Protein AF-A0A7V4NHI0-F1 (afdb_monomer_lite)

Sequence (100 aa):
LEDNYPTVNLEAQACGTYVVTFDSGGAGETIVSQESGMAIKPCSVKYVLDLIRTLKSTGTKGVIIDSSMRTVISHQFMVNSYIGLYEELYCGGDKKVVGV

Secondary structure (DSSP, 8-state):
---SS-HHHHHHHHTTPPEEEESSTTSGGG---TTTEEEE----HHHHHHHHHHHHHH-PPP----HHHHHHH-HHHHHHHHHHHHHHHHSTTS------

pLDDT: mean 82.85, std 13.01, range [44.59, 94.5]

Organism: Fervidobacterium pennivorans (NCBI:txid93466)

InterPro domains:
  IPR001296 Glycosyl transferase, family 1 [PF00534] (5-56)

Structure (mmCIF, N/CA/C/O backbone):
data_AF-A0A7V4NHI0-F1
#
_entry.id   AF-A0A7V4NHI0-F1
#
loop_
_atom_site.group_PDB
_atom_site.id
_atom_site.type_symbol
_atom_site.label_atom_id
_atom_site.label_alt_id
_atom_site.label_comp_id
_atom_site.label_asym_id
_atom_site.label_entity_id
_atom_site.label_seq_id
_atom_site.pdbx_PDB_ins_code
_atom_site.Cartn_x
_atom_site.Cartn_y
_atom_site.Cartn_z
_atom_site.occupancy
_atom_site.B_iso_or_equiv
_atom_site.auth_seq_id
_atom_site.auth_comp_id
_atom_site.auth_asym_id
_atom_site.auth_atom_id
_atom_site.pdbx_PDB_model_num
ATOM 1 N N . LEU A 1 1 ? 3.099 -16.527 6.801 1.00 57.66 1 LEU A N 1
ATOM 2 C CA . LEU A 1 1 ? 2.731 -16.239 5.402 1.00 57.66 1 LEU A CA 1
ATOM 3 C C . LEU A 1 1 ? 2.948 -14.748 5.236 1.00 57.66 1 LEU A C 1
ATOM 5 O O . LEU A 1 1 ? 2.374 -14.007 6.021 1.00 57.66 1 LEU A O 1
ATOM 9 N N . GLU A 1 2 ? 3.863 -14.354 4.359 1.00 74.56 2 GLU A N 1
ATOM 10 C CA . GLU A 1 2 ? 4.264 -12.960 4.125 1.00 74.56 2 GLU A CA 1
ATOM 11 C C . GLU A 1 2 ? 3.920 -12.601 2.678 1.00 74.56 2 GLU A C 1
ATOM 13 O O . GLU A 1 2 ? 4.109 -13.436 1.790 1.00 74.56 2 GLU A O 1
ATOM 18 N N . ASP A 1 3 ? 3.427 -11.383 2.448 1.00 78.00 3 ASP A N 1
ATOM 19 C CA . ASP A 1 3 ? 3.127 -10.876 1.108 1.00 78.00 3 ASP A CA 1
ATOM 20 C C . ASP A 1 3 ? 4.316 -10.068 0.574 1.00 78.00 3 ASP A C 1
ATOM 22 O O . ASP A 1 3 ? 4.870 -9.221 1.274 1.00 78.00 3 ASP A O 1
ATOM 26 N N . ASN A 1 4 ? 4.718 -10.324 -0.675 1.00 84.56 4 ASN A N 1
ATOM 27 C CA . ASN A 1 4 ? 5.923 -9.717 -1.247 1.00 84.56 4 ASN A CA 1
ATOM 28 C C . ASN A 1 4 ? 5.734 -8.226 -1.562 1.00 84.56 4 ASN A C 1
ATOM 30 O O . ASN A 1 4 ? 6.511 -7.407 -1.110 1.00 84.56 4 ASN A O 1
ATOM 34 N N . TYR A 1 5 ? 4.697 -7.866 -2.321 1.00 89.19 5 TYR A N 1
ATOM 35 C CA . TYR A 1 5 ? 4.349 -6.470 -2.613 1.00 89.19 5 TYR A CA 1
ATOM 36 C C . TYR A 1 5 ? 2.867 -6.407 -3.029 1.00 89.19 5 TYR A C 1
ATOM 38 O O . TYR A 1 5 ? 2.549 -6.422 -4.222 1.00 89.19 5 TYR A O 1
ATOM 46 N N . PRO A 1 6 ? 1.933 -6.496 -2.064 1.00 88.62 6 PRO A N 1
ATOM 47 C CA . PRO A 1 6 ? 0.516 -6.713 -2.345 1.00 88.62 6 PRO A CA 1
ATOM 48 C C . PRO A 1 6 ? -0.119 -5.505 -3.046 1.00 88.62 6 PRO A C 1
ATOM 50 O O . PRO A 1 6 ? -0.223 -4.419 -2.476 1.00 88.62 6 PRO A O 1
ATOM 53 N N . THR A 1 7 ? -0.621 -5.705 -4.269 1.00 91.06 7 THR A N 1
ATOM 54 C CA . THR A 1 7 ? -1.234 -4.624 -5.064 1.00 91.06 7 THR A CA 1
ATOM 55 C C . THR A 1 7 ? -2.541 -4.113 -4.466 1.00 91.06 7 THR A C 1
ATOM 57 O O . THR A 1 7 ? -2.848 -2.936 -4.621 1.00 91.06 7 THR A O 1
ATOM 60 N N . VAL A 1 8 ? -3.259 -4.943 -3.699 1.00 93.31 8 VAL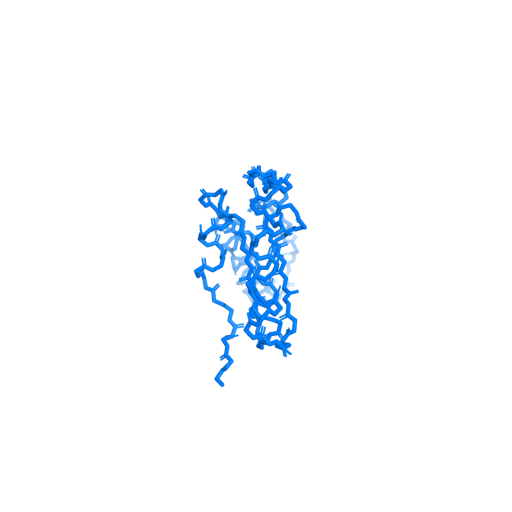 A N 1
ATOM 61 C CA . VAL A 1 8 ? -4.503 -4.563 -3.002 1.00 93.31 8 VAL A CA 1
ATOM 62 C C . VAL A 1 8 ? -4.309 -3.334 -2.109 1.00 93.31 8 VAL A C 1
ATOM 64 O O . VAL A 1 8 ? -5.189 -2.477 -2.043 1.00 93.31 8 VAL A O 1
ATOM 67 N N . ASN A 1 9 ? -3.146 -3.192 -1.465 1.00 92.56 9 ASN A N 1
ATOM 68 C CA . ASN A 1 9 ? -2.848 -2.012 -0.653 1.00 92.56 9 ASN A CA 1
ATOM 69 C C . ASN A 1 9 ? -2.727 -0.747 -1.518 1.00 92.56 9 ASN A C 1
ATOM 71 O O . ASN A 1 9 ? -3.185 0.324 -1.118 1.00 92.56 9 ASN A O 1
ATOM 75 N N . LEU A 1 10 ? -2.129 -0.854 -2.707 1.00 89.69 10 LEU A N 1
ATOM 76 C CA . LEU A 1 10 ? -1.980 0.261 -3.648 1.00 89.69 10 LEU A CA 1
ATOM 77 C C . LEU A 1 10 ? -3.330 0.641 -4.269 1.00 89.69 10 LEU A C 1
ATOM 79 O O . LEU A 1 10 ? -3.666 1.820 -4.339 1.00 89.69 10 LEU A O 1
ATOM 83 N N . GLU A 1 11 ? -4.122 -0.356 -4.667 1.00 90.19 11 GLU A N 1
ATOM 84 C CA . GLU A 1 11 ? -5.466 -0.191 -5.230 1.00 90.19 11 GLU A CA 1
ATOM 85 C C . GLU A 1 11 ? -6.409 0.493 -4.231 1.00 90.19 11 GLU A C 1
ATOM 87 O O . GLU A 1 11 ? -7.072 1.471 -4.574 1.00 90.19 11 GLU A O 1
ATOM 92 N N . ALA A 1 12 ? -6.418 0.047 -2.970 1.00 91.69 12 ALA A N 1
ATOM 93 C CA . ALA A 1 12 ? -7.234 0.652 -1.921 1.00 91.69 12 ALA A CA 1
ATOM 94 C C . ALA A 1 12 ? -6.865 2.127 -1.681 1.00 91.69 12 ALA A C 1
ATOM 96 O O . ALA A 1 12 ? -7.755 2.985 -1.649 1.00 91.69 12 ALA A O 1
ATOM 97 N N . GLN A 1 13 ? -5.566 2.445 -1.597 1.00 90.06 13 GLN A N 1
ATOM 98 C CA . GLN A 1 13 ? -5.093 3.830 -1.479 1.00 90.06 13 GLN A CA 1
ATOM 99 C C . GLN A 1 13 ? -5.488 4.664 -2.709 1.00 90.06 13 GLN A C 1
ATOM 101 O O . GLN A 1 13 ? -5.998 5.775 -2.558 1.00 90.06 13 GLN A O 1
ATOM 106 N N . ALA A 1 14 ? -5.344 4.119 -3.922 1.00 86.12 14 ALA A N 1
ATOM 107 C CA . ALA A 1 14 ? -5.765 4.765 -5.170 1.00 86.12 14 ALA A CA 1
ATOM 108 C C . ALA A 1 14 ? -7.289 4.972 -5.279 1.00 86.12 14 ALA A C 1
ATOM 110 O O . ALA A 1 14 ? -7.749 5.812 -6.052 1.00 86.12 14 ALA A O 1
ATOM 111 N N . CYS A 1 15 ? -8.086 4.241 -4.502 1.00 87.75 15 CYS A N 1
ATOM 112 C CA . CYS A 1 15 ? -9.528 4.451 -4.376 1.00 87.75 15 CYS A CA 1
ATOM 113 C C . CYS A 1 15 ? -9.909 5.434 -3.258 1.00 87.75 15 CYS A C 1
ATOM 115 O O . CYS A 1 15 ? -11.096 5.605 -2.982 1.00 87.75 15 CYS A O 1
ATOM 117 N N . GLY A 1 16 ? -8.944 6.076 -2.595 1.00 85.56 16 GLY A N 1
ATOM 118 C CA . GLY A 1 16 ? -9.230 7.004 -1.501 1.00 85.56 16 GLY A CA 1
ATOM 119 C C . GLY A 1 16 ? -9.373 6.333 -0.128 1.00 85.56 16 GLY A C 1
ATOM 120 O O . GLY A 1 16 ? -9.801 6.989 0.825 1.00 85.56 16 GLY A O 1
ATOM 121 N N . THR A 1 17 ? -9.063 5.037 -0.014 1.00 89.44 17 THR A N 1
ATOM 122 C CA . THR A 1 17 ? -9.255 4.255 1.218 1.00 89.44 17 THR A CA 1
ATOM 123 C C . THR A 1 17 ? -7.982 4.242 2.053 1.00 89.44 17 THR A C 1
ATOM 125 O O . THR A 1 17 ? -6.919 3.875 1.561 1.00 89.44 17 THR A O 1
ATOM 128 N N . TYR A 1 18 ? -8.100 4.604 3.332 1.00 91.44 18 TYR A N 1
ATOM 129 C CA . TYR A 1 18 ? -6.993 4.514 4.282 1.00 91.44 18 TYR A CA 1
ATOM 130 C C . TYR A 1 18 ? -6.630 3.048 4.546 1.00 91.44 18 TYR A C 1
ATOM 132 O O . TYR A 1 18 ? -7.495 2.263 4.946 1.00 91.44 18 TYR A O 1
ATOM 140 N N . VAL A 1 19 ? -5.364 2.677 4.349 1.00 92.56 19 VAL A N 1
ATOM 141 C CA . VAL A 1 19 ? -4.903 1.286 4.484 1.00 92.56 19 VAL A CA 1
ATOM 142 C C . VAL A 1 19 ? -4.179 1.063 5.806 1.00 92.56 19 VAL A C 1
ATOM 144 O O . VAL A 1 19 ? -3.250 1.783 6.155 1.00 92.56 19 VAL A O 1
ATOM 147 N N . VAL A 1 20 ? -4.567 0.012 6.527 1.00 93.81 20 VAL A N 1
ATOM 148 C CA . VAL A 1 20 ? -3.798 -0.533 7.652 1.00 93.81 20 VAL A CA 1
ATOM 149 C C . VAL A 1 20 ? -3.297 -1.909 7.234 1.00 93.81 20 VAL A C 1
ATOM 151 O O . VAL A 1 20 ? -4.105 -2.804 6.995 1.00 93.81 20 VAL A O 1
ATOM 154 N N . THR A 1 21 ? -1.979 -2.078 7.144 1.00 93.50 21 THR A N 1
ATOM 155 C CA . THR A 1 21 ? -1.338 -3.340 6.740 1.00 93.50 21 THR A CA 1
ATOM 156 C C . THR A 1 21 ? -0.377 -3.835 7.813 1.00 93.50 21 THR A C 1
ATOM 158 O O . THR A 1 21 ? 0.100 -3.053 8.635 1.00 93.50 21 THR A O 1
ATOM 161 N N . PHE A 1 22 ? -0.063 -5.129 7.815 1.00 92.62 22 PHE A N 1
ATOM 162 C CA . PHE A 1 22 ? 1.021 -5.630 8.652 1.00 92.62 22 PHE A CA 1
ATOM 163 C C . PHE A 1 22 ? 2.383 -5.245 8.072 1.00 92.62 22 PHE A C 1
ATOM 165 O O . PHE A 1 22 ? 2.596 -5.295 6.862 1.00 92.62 22 PHE A O 1
ATOM 172 N N . ASP A 1 23 ? 3.304 -4.883 8.959 1.00 92.06 23 ASP A N 1
ATOM 173 C CA . ASP A 1 23 ? 4.722 -4.673 8.675 1.00 92.06 23 ASP A CA 1
ATOM 174 C C . ASP A 1 23 ? 5.426 -6.040 8.573 1.00 92.06 23 ASP A C 1
ATOM 176 O O . ASP A 1 23 ? 6.125 -6.481 9.488 1.00 92.06 23 ASP A O 1
ATOM 180 N N . SER A 1 24 ? 5.106 -6.780 7.507 1.00 89.44 24 SER A N 1
ATOM 181 C CA . SER A 1 24 ? 5.629 -8.119 7.203 1.00 89.44 24 SER A CA 1
ATOM 182 C C . SER A 1 24 ? 5.752 -8.325 5.693 1.00 89.44 24 SER A C 1
ATOM 184 O O . SER A 1 24 ? 4.834 -7.948 4.960 1.00 89.44 24 SER A O 1
ATOM 186 N N . GLY A 1 25 ? 6.835 -8.958 5.231 1.00 89.44 25 GLY A N 1
ATOM 187 C CA . GLY A 1 25 ? 7.179 -8.973 3.805 1.00 89.44 25 GLY A CA 1
ATOM 188 C C . GLY A 1 25 ? 7.375 -7.547 3.273 1.00 89.44 25 GLY A C 1
ATOM 189 O O . GLY A 1 25 ? 7.777 -6.666 4.030 1.00 89.44 25 GLY A O 1
ATOM 190 N N . GLY A 1 26 ? 7.026 -7.291 2.011 1.00 91.38 26 GLY A N 1
ATOM 191 C CA . GLY A 1 26 ? 7.024 -5.930 1.449 1.00 91.38 26 GLY A CA 1
ATOM 192 C C . GLY A 1 26 ? 5.662 -5.239 1.539 1.00 91.38 26 GLY A C 1
ATOM 193 O O . GLY A 1 26 ? 5.424 -4.229 0.881 1.00 91.38 26 GLY A O 1
ATOM 194 N N . ALA A 1 27 ? 4.737 -5.745 2.364 1.00 92.81 27 ALA A N 1
ATOM 195 C CA . ALA A 1 27 ? 3.446 -5.097 2.580 1.00 92.81 27 ALA A CA 1
ATOM 196 C C . ALA A 1 27 ? 3.590 -3.696 3.200 1.00 92.81 27 ALA A C 1
ATOM 198 O O . ALA A 1 27 ? 2.870 -2.781 2.803 1.00 92.81 27 ALA A O 1
ATOM 199 N N . GLY A 1 28 ? 4.547 -3.491 4.112 1.00 92.88 28 GLY A N 1
ATOM 200 C CA . GLY A 1 28 ? 4.822 -2.172 4.693 1.00 92.88 28 GLY A CA 1
ATOM 201 C C . GLY A 1 28 ? 5.288 -1.136 3.661 1.00 92.88 28 GLY A C 1
ATOM 202 O O . GLY A 1 28 ? 4.913 0.031 3.750 1.00 92.88 28 GLY A O 1
ATOM 203 N N . GLU A 1 29 ? 6.014 -1.576 2.629 1.00 92.81 29 GLU A N 1
ATOM 204 C CA . GLU A 1 29 ? 6.546 -0.731 1.546 1.00 92.81 29 GLU A CA 1
ATOM 205 C C . GLU A 1 29 ? 5.458 -0.211 0.592 1.00 92.81 29 GLU A C 1
ATOM 207 O O . GLU A 1 29 ? 5.702 0.692 -0.205 1.00 92.81 29 GLU A O 1
ATOM 212 N N . THR A 1 30 ? 4.246 -0.766 0.664 1.00 91.56 30 THR A N 1
ATOM 213 C CA . THR A 1 30 ? 3.115 -0.330 -0.170 1.00 91.56 30 THR A CA 1
ATOM 214 C C . THR A 1 30 ? 2.405 0.915 0.368 1.00 91.56 30 THR A C 1
ATOM 216 O O . THR A 1 30 ? 1.566 1.483 -0.329 1.00 91.56 30 THR A O 1
ATOM 219 N N . ILE A 1 31 ? 2.696 1.351 1.598 1.00 91.44 31 ILE A N 1
ATOM 220 C CA . ILE A 1 31 ? 2.086 2.552 2.181 1.00 91.44 31 ILE A CA 1
ATOM 221 C C . ILE A 1 31 ? 2.777 3.794 1.620 1.00 91.44 31 ILE A C 1
ATOM 223 O O . ILE A 1 31 ? 3.958 4.021 1.870 1.00 91.44 31 ILE A O 1
ATOM 227 N N . VAL A 1 32 ? 2.031 4.602 0.866 1.00 88.19 32 VAL A N 1
ATOM 228 C CA . VAL A 1 32 ? 2.610 5.711 0.092 1.00 88.19 32 VAL A CA 1
ATOM 229 C C . VAL A 1 32 ? 2.860 6.955 0.950 1.00 88.19 32 VAL A C 1
ATOM 231 O O . VAL A 1 32 ? 3.844 7.662 0.740 1.00 88.19 32 VAL A O 1
ATOM 234 N N . SER A 1 33 ? 2.000 7.225 1.935 1.00 87.44 33 SER A N 1
ATOM 235 C CA . SER A 1 33 ? 2.177 8.309 2.901 1.00 87.44 33 SER A CA 1
ATOM 236 C C . SER A 1 33 ? 1.451 8.026 4.223 1.00 87.44 33 SER A C 1
ATOM 238 O O . SER A 1 33 ? 0.651 7.096 4.336 1.00 87.44 33 SER A O 1
ATOM 240 N N . GLN A 1 34 ? 1.705 8.850 5.244 1.00 87.88 34 GLN A N 1
ATOM 241 C CA . GLN A 1 34 ? 1.022 8.742 6.544 1.00 87.88 34 GLN A CA 1
ATOM 242 C C . GLN A 1 34 ? -0.465 9.126 6.457 1.00 87.88 34 GLN A C 1
ATOM 244 O O . GLN A 1 34 ? -1.280 8.721 7.288 1.00 87.88 34 GLN A O 1
ATOM 249 N N . GLU A 1 35 ? -0.828 9.915 5.447 1.00 86.38 35 GLU A N 1
ATOM 250 C CA . GLU A 1 35 ? -2.200 10.299 5.130 1.00 86.38 35 GLU A CA 1
ATOM 251 C C . GLU A 1 35 ? -2.959 9.183 4.402 1.00 86.38 35 GLU A C 1
ATOM 253 O O . GLU A 1 35 ? -4.185 9.133 4.500 1.00 86.38 35 GLU A O 1
ATOM 258 N N . SER A 1 36 ? -2.255 8.293 3.691 1.00 87.62 36 SER A N 1
ATOM 259 C CA . SER A 1 36 ? -2.857 7.208 2.911 1.00 87.62 36 SER A CA 1
ATOM 260 C C . SER A 1 36 ? -2.939 5.873 3.653 1.00 87.62 36 SER A C 1
ATOM 262 O O . SER A 1 36 ? -3.783 5.035 3.324 1.00 87.62 36 SER A O 1
ATOM 264 N N . GLY A 1 37 ? -2.113 5.664 4.677 1.00 91.81 37 GLY A N 1
ATOM 265 C CA . GLY A 1 37 ? -2.159 4.442 5.468 1.00 91.81 37 GLY A CA 1
ATOM 266 C C . GLY A 1 37 ? -1.105 4.356 6.567 1.00 91.81 37 GLY A C 1
ATOM 267 O O . GLY A 1 37 ? -0.402 5.319 6.865 1.00 91.81 37 GLY A O 1
ATOM 268 N N . MET A 1 38 ? -1.001 3.177 7.178 1.00 93.44 38 MET A N 1
ATOM 269 C CA . MET A 1 38 ? 0.063 2.825 8.117 1.00 93.44 38 MET A CA 1
ATOM 270 C C . MET A 1 38 ? 0.381 1.326 8.084 1.00 93.44 38 MET A C 1
ATOM 272 O O . MET A 1 38 ? -0.500 0.485 7.879 1.00 93.44 38 MET A O 1
ATOM 276 N N . ALA A 1 39 ? 1.643 0.997 8.353 1.00 94.50 39 ALA A N 1
ATOM 277 C CA . ALA A 1 39 ? 2.098 -0.365 8.599 1.00 94.50 39 ALA A CA 1
ATOM 278 C C . ALA A 1 39 ? 2.208 -0.613 10.112 1.00 94.50 39 ALA A C 1
ATOM 280 O O . ALA A 1 39 ? 2.750 0.214 10.848 1.00 94.50 39 ALA A O 1
ATOM 281 N N . ILE A 1 40 ? 1.686 -1.744 10.587 1.00 94.31 40 ILE A N 1
ATOM 282 C CA . ILE A 1 40 ? 1.679 -2.111 12.007 1.00 94.31 40 ILE A CA 1
ATOM 283 C C . ILE A 1 40 ? 2.362 -3.453 12.238 1.00 94.31 40 ILE A C 1
ATOM 285 O O . ILE A 1 40 ? 2.178 -4.408 11.486 1.00 94.31 40 ILE A O 1
ATOM 289 N N . LYS A 1 41 ? 3.106 -3.577 13.337 1.00 90.38 41 LYS A N 1
ATOM 290 C CA . LYS A 1 41 ? 3.632 -4.884 13.741 1.00 90.38 41 LYS A CA 1
ATOM 291 C C . LYS A 1 41 ? 2.514 -5.768 14.306 1.00 90.38 41 LYS A C 1
ATOM 293 O O . LYS A 1 41 ? 1.612 -5.251 14.976 1.00 90.38 41 LYS A O 1
ATOM 298 N N . PRO A 1 42 ? 2.569 -7.095 14.096 1.00 77.06 42 PRO A N 1
ATOM 299 C CA . PRO A 1 42 ? 1.645 -8.022 14.737 1.00 77.06 42 PRO A CA 1
ATOM 300 C C . PRO A 1 42 ? 1.725 -7.871 16.259 1.00 77.06 42 PRO A C 1
ATOM 302 O O . PRO A 1 42 ? 2.794 -8.021 16.845 1.00 77.06 42 PRO A O 1
ATOM 305 N N . CYS A 1 43 ? 0.600 -7.543 16.895 1.00 75.25 43 CYS A N 1
ATOM 306 C CA . CYS A 1 43 ? 0.586 -7.209 18.320 1.00 75.25 43 CYS A CA 1
ATOM 307 C C . CYS A 1 43 ? -0.519 -7.974 19.065 1.00 75.25 43 CYS A C 1
ATOM 309 O O . CYS A 1 43 ? -0.232 -8.806 19.919 1.00 75.25 43 CYS A O 1
ATOM 311 N N . SER A 1 44 ? -1.794 -7.757 18.718 1.00 90.31 44 SER A N 1
ATOM 312 C CA . SER A 1 44 ? -2.934 -8.581 19.161 1.00 90.31 44 SER A CA 1
ATOM 313 C C . SER A 1 44 ? -4.221 -8.183 18.427 1.00 90.31 44 SER A C 1
ATOM 315 O O . SER A 1 44 ? -4.335 -7.062 17.934 1.00 90.31 44 SER A O 1
ATOM 317 N N . VAL A 1 45 ? -5.235 -9.057 18.423 1.00 92.06 45 VAL A N 1
ATOM 318 C CA . VAL A 1 45 ? -6.581 -8.723 17.907 1.00 92.06 45 VAL A CA 1
ATOM 319 C C . VAL A 1 45 ? -7.174 -7.515 18.638 1.00 92.06 45 VAL A C 1
ATOM 321 O O . VAL A 1 45 ? -7.776 -6.646 18.014 1.00 92.06 45 VAL A O 1
ATOM 324 N N . LYS A 1 46 ? -6.963 -7.430 19.958 1.00 94.31 46 LYS A N 1
ATOM 325 C CA . LYS A 1 46 ? -7.426 -6.302 20.774 1.00 94.31 46 LYS A CA 1
ATOM 326 C C . LYS A 1 46 ? -6.813 -4.982 20.303 1.00 94.31 46 LYS A C 1
ATOM 328 O O . LYS A 1 46 ? -7.539 -4.014 20.122 1.00 94.31 46 LYS A O 1
ATOM 333 N N . TYR A 1 47 ? -5.507 -4.974 20.040 1.00 92.88 47 TYR A N 1
ATOM 334 C CA . TYR A 1 47 ? -4.815 -3.801 19.510 1.00 92.88 47 TYR A CA 1
ATOM 335 C C . TYR A 1 47 ? -5.411 -3.341 18.173 1.00 92.88 47 TYR A C 1
ATOM 337 O O . TYR A 1 47 ? -5.729 -2.165 18.022 1.00 92.88 47 TYR A O 1
ATOM 345 N N . VAL A 1 48 ? -5.627 -4.266 17.230 1.00 93.31 48 VAL A N 1
ATOM 346 C CA . VAL A 1 48 ? -6.217 -3.937 15.919 1.00 93.31 48 VAL A CA 1
ATOM 347 C C . VAL A 1 48 ? -7.636 -3.381 16.079 1.00 93.31 48 VAL A C 1
ATOM 349 O O . VAL A 1 48 ? -7.992 -2.395 15.436 1.00 93.31 48 VAL A O 1
ATOM 352 N N . LEU A 1 49 ? -8.440 -3.961 16.972 1.00 94.00 49 LEU A N 1
ATOM 353 C CA . LEU A 1 49 ? -9.790 -3.476 17.260 1.00 94.00 49 LEU A CA 1
ATOM 354 C C . LEU A 1 49 ? -9.786 -2.049 17.830 1.00 94.00 49 LEU A C 1
ATOM 356 O O . LEU A 1 49 ? -10.578 -1.208 17.398 1.00 94.00 49 LEU A O 1
ATOM 360 N N . ASP A 1 50 ? -8.907 -1.774 18.791 1.00 93.94 50 ASP A N 1
ATOM 361 C CA . ASP A 1 50 ? -8.788 -0.457 19.419 1.00 93.94 50 ASP A CA 1
ATOM 362 C C . ASP A 1 50 ? -8.243 0.590 18.429 1.00 93.94 50 ASP A C 1
ATOM 364 O O . ASP A 1 50 ? -8.717 1.731 18.406 1.00 93.94 50 ASP A O 1
ATOM 368 N N . LEU A 1 51 ? -7.338 0.185 17.533 1.00 92.44 51 LEU A N 1
ATOM 369 C CA . LEU A 1 51 ? -6.854 1.010 16.427 1.00 92.44 51 LEU A CA 1
ATOM 370 C C . LEU A 1 51 ? -7.991 1.395 15.471 1.00 92.44 51 LEU A C 1
ATOM 372 O O . LEU A 1 51 ? -8.196 2.581 15.214 1.00 92.44 51 LEU A O 1
ATOM 376 N N . ILE A 1 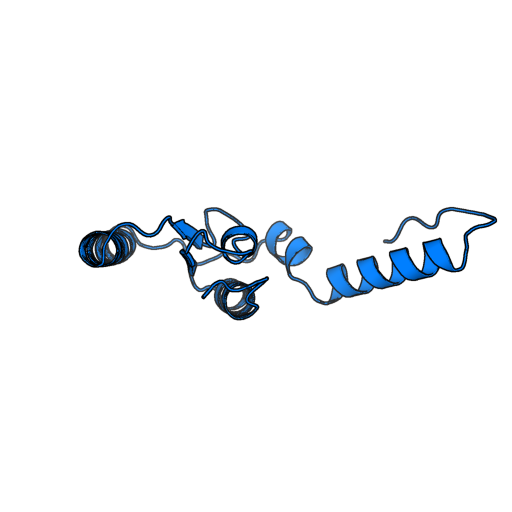52 ? -8.779 0.425 14.996 1.00 91.69 52 ILE A N 1
ATOM 377 C CA . ILE A 1 52 ? -9.916 0.681 14.092 1.00 91.69 52 ILE A CA 1
ATOM 378 C C . ILE A 1 52 ? -10.925 1.639 14.742 1.00 91.69 52 ILE A C 1
ATOM 380 O O . ILE A 1 52 ? -11.424 2.561 14.092 1.00 91.69 52 ILE A O 1
ATOM 384 N N . ARG A 1 53 ? -11.216 1.458 16.037 1.00 94.25 53 ARG A N 1
ATOM 385 C CA . ARG A 1 53 ? -12.098 2.365 16.793 1.00 94.25 53 ARG A CA 1
ATOM 386 C C . ARG A 1 53 ? -11.540 3.782 16.861 1.00 94.25 53 ARG A C 1
ATOM 388 O O . ARG A 1 53 ? -12.292 4.731 16.648 1.00 94.25 53 ARG A O 1
ATOM 395 N N . THR A 1 54 ? -10.240 3.911 17.117 1.00 92.19 54 THR A N 1
ATOM 396 C CA . THR A 1 54 ? -9.551 5.205 17.165 1.00 92.19 54 THR A CA 1
ATOM 397 C C . THR A 1 54 ? -9.661 5.914 15.818 1.00 92.19 54 THR A C 1
ATOM 399 O O . THR A 1 54 ? -10.194 7.021 15.775 1.00 92.19 54 THR A O 1
ATOM 402 N N . LEU A 1 55 ? -9.300 5.237 14.721 1.00 89.94 55 LEU A N 1
ATOM 403 C CA . LEU A 1 55 ? -9.387 5.771 13.355 1.00 89.94 55 LEU A CA 1
ATOM 404 C C . LEU A 1 55 ? -10.811 6.217 12.994 1.00 89.94 55 LEU A C 1
ATOM 406 O O . LEU A 1 55 ? -11.004 7.270 12.388 1.00 89.94 55 LEU A O 1
ATOM 410 N N . LYS A 1 56 ? -11.824 5.454 13.420 1.00 89.19 56 LYS A N 1
ATOM 411 C CA . LYS A 1 56 ? -13.232 5.824 13.230 1.00 89.19 56 LYS A CA 1
ATOM 412 C C . LYS A 1 56 ? -13.617 7.086 14.010 1.00 89.19 56 LYS A C 1
ATOM 414 O O . LYS A 1 56 ? -14.388 7.890 13.495 1.00 89.19 56 LYS A O 1
ATOM 419 N N . SER A 1 57 ? -13.119 7.255 15.238 1.00 90.31 57 SER A N 1
ATOM 420 C CA . SER A 1 57 ? -13.440 8.414 16.089 1.00 90.31 57 SER A CA 1
ATOM 421 C C . SER A 1 57 ? -12.707 9.699 15.703 1.00 90.31 57 SER A C 1
ATOM 423 O O . SER A 1 57 ? -13.301 10.771 15.769 1.00 90.31 57 SER A O 1
ATOM 425 N N . THR A 1 58 ? -11.441 9.609 15.289 1.00 84.81 58 THR A N 1
ATOM 426 C CA . THR A 1 58 ? -10.645 10.770 14.860 1.00 84.81 58 THR A CA 1
ATOM 427 C C . THR A 1 58 ? -10.958 11.176 13.423 1.00 84.81 58 THR A C 1
ATOM 429 O O . THR A 1 58 ? -10.633 12.287 13.011 1.00 84.81 58 THR A O 1
ATOM 432 N N . GLY A 1 59 ? -11.582 10.267 12.669 1.00 78.69 59 GLY A N 1
ATOM 433 C CA . GLY A 1 59 ? -11.675 10.332 11.223 1.00 78.69 59 GLY A CA 1
ATOM 434 C C . GLY A 1 59 ? -10.337 9.972 10.584 1.00 78.69 59 GLY A C 1
ATOM 435 O O . GLY A 1 59 ? -9.263 10.344 11.062 1.00 78.69 59 GLY A O 1
ATOM 436 N N . THR A 1 60 ? -10.396 9.255 9.471 1.00 75.19 60 THR A N 1
ATOM 437 C CA . THR A 1 60 ? -9.286 9.201 8.524 1.00 75.19 60 THR A CA 1
ATOM 438 C C . THR A 1 60 ? -9.448 10.400 7.605 1.00 75.19 60 THR A C 1
ATOM 440 O O . THR A 1 60 ? -10.521 10.578 7.020 1.00 75.19 60 THR A O 1
ATOM 443 N N . LYS A 1 61 ? -8.414 11.238 7.466 1.00 65.38 61 LYS A N 1
ATOM 444 C CA . LYS A 1 61 ? -8.391 12.181 6.343 1.00 65.38 61 LYS A CA 1
ATOM 445 C C . LYS A 1 61 ? -8.514 11.312 5.092 1.00 65.38 61 LYS A C 1
ATOM 447 O O . LYS A 1 61 ? -7.721 10.392 4.929 1.00 65.38 61 LYS A O 1
ATOM 452 N N . GLY A 1 62 ? -9.569 11.509 4.299 1.00 60.84 62 GLY A N 1
ATOM 453 C CA . GLY A 1 62 ? -9.715 10.779 3.042 1.00 60.84 62 GLY A CA 1
ATOM 454 C C . GLY A 1 62 ? -8.422 10.930 2.252 1.00 60.84 62 GLY A C 1
ATOM 455 O O . GLY A 1 62 ? -7.836 12.016 2.265 1.00 60.84 62 GLY A O 1
ATOM 456 N N . VAL A 1 63 ? -7.947 9.845 1.645 1.00 64.25 63 VAL A N 1
ATOM 457 C CA . VAL A 1 63 ? -6.662 9.868 0.949 1.00 64.25 63 VAL A CA 1
ATOM 458 C C . VAL A 1 63 ? -6.785 10.849 -0.211 1.00 64.25 63 VAL A C 1
ATOM 460 O O . VAL A 1 63 ? -7.478 10.585 -1.195 1.00 64.25 63 VAL A O 1
ATOM 463 N N . ILE A 1 64 ? -6.162 12.021 -0.078 1.00 64.06 64 ILE A N 1
ATOM 464 C CA . ILE A 1 64 ? -6.012 12.937 -1.199 1.00 64.06 64 ILE A CA 1
ATOM 465 C C . ILE A 1 64 ? -4.884 12.345 -2.024 1.00 64.06 64 ILE A C 1
ATOM 467 O O . ILE A 1 64 ? -3.735 12.357 -1.599 1.00 64.06 64 ILE A O 1
ATOM 471 N N . ILE A 1 65 ? -5.223 11.801 -3.191 1.00 64.81 65 ILE A N 1
ATOM 472 C CA . ILE A 1 65 ? -4.225 11.354 -4.162 1.00 64.81 65 ILE A CA 1
ATOM 473 C C . ILE A 1 65 ? -3.545 12.601 -4.710 1.00 64.81 65 ILE A C 1
ATOM 475 O O . ILE A 1 65 ? -3.965 13.169 -5.726 1.00 64.81 65 ILE A O 1
ATOM 479 N N . ASP A 1 66 ? -2.528 13.062 -3.999 1.00 70.75 66 ASP A N 1
ATOM 480 C CA . ASP A 1 66 ? -1.706 14.162 -4.454 1.00 70.75 66 ASP A CA 1
ATOM 481 C C . ASP A 1 66 ? -0.682 13.679 -5.498 1.00 70.75 66 ASP A C 1
ATOM 483 O O . ASP A 1 66 ? -0.604 12.496 -5.863 1.00 70.75 66 ASP A O 1
ATOM 487 N N . SER A 1 67 ? 0.055 14.629 -6.066 1.00 64.88 67 SER A N 1
ATOM 488 C CA . SER A 1 67 ? 1.039 14.368 -7.114 1.00 64.88 67 SER A CA 1
ATOM 489 C C . SER A 1 67 ? 2.129 13.384 -6.682 1.00 64.88 67 SER A C 1
ATOM 491 O O . SER A 1 67 ? 2.552 12.583 -7.510 1.00 64.88 67 SER A O 1
ATOM 493 N N . SER A 1 68 ? 2.543 13.385 -5.412 1.00 65.56 68 SER A N 1
ATOM 494 C CA . SER A 1 68 ? 3.534 12.449 -4.869 1.00 65.56 68 SER A CA 1
ATOM 495 C C . SER A 1 68 ? 3.030 11.007 -4.910 1.00 65.56 68 SER A C 1
ATOM 497 O O . SER A 1 68 ? 3.758 10.119 -5.352 1.00 65.56 68 SER A O 1
ATOM 499 N N . MET A 1 69 ? 1.751 10.785 -4.589 1.00 68.31 69 MET A N 1
ATOM 500 C CA . MET A 1 69 ? 1.137 9.459 -4.645 1.00 68.31 69 MET A CA 1
ATOM 501 C C . MET A 1 69 ? 1.087 8.922 -6.078 1.00 68.31 69 MET A C 1
ATOM 503 O O . MET A 1 69 ? 1.416 7.760 -6.316 1.00 68.31 69 MET A O 1
ATOM 507 N N . ARG A 1 70 ? 0.751 9.777 -7.058 1.00 69.00 70 ARG A N 1
ATOM 508 C CA . ARG A 1 70 ? 0.773 9.393 -8.483 1.00 69.00 70 ARG A CA 1
ATOM 509 C C . ARG A 1 70 ? 2.157 8.959 -8.932 1.00 69.00 70 ARG A C 1
ATOM 511 O O . ARG A 1 70 ? 2.251 8.000 -9.685 1.00 69.00 70 ARG A O 1
ATOM 518 N N . THR A 1 71 ? 3.212 9.627 -8.490 1.00 67.69 71 THR A N 1
ATOM 519 C CA . THR A 1 71 ? 4.573 9.278 -8.908 1.00 67.69 71 THR A CA 1
ATOM 520 C C . THR A 1 71 ? 4.990 7.895 -8.404 1.00 67.69 71 THR A C 1
ATOM 522 O O . THR A 1 71 ? 5.752 7.225 -9.079 1.00 67.69 71 THR A O 1
ATOM 525 N N . VAL A 1 72 ? 4.459 7.420 -7.273 1.00 72.06 72 VAL A N 1
ATOM 526 C CA . VAL A 1 72 ? 4.858 6.121 -6.699 1.00 72.06 72 VAL A CA 1
ATOM 527 C C . VAL A 1 72 ? 4.072 4.945 -7.286 1.00 72.06 72 VAL A C 1
ATOM 529 O O . VAL A 1 72 ? 4.643 3.881 -7.501 1.00 72.06 72 VAL A O 1
ATOM 532 N N . ILE A 1 73 ? 2.773 5.115 -7.566 1.00 77.12 73 ILE A N 1
ATOM 533 C CA . ILE A 1 73 ? 1.892 3.990 -7.950 1.00 77.12 73 ILE A CA 1
ATOM 534 C C . ILE A 1 73 ? 1.327 4.086 -9.373 1.00 77.12 73 ILE A C 1
ATOM 536 O O . ILE A 1 73 ? 0.598 3.195 -9.810 1.00 77.12 73 ILE A O 1
ATOM 540 N N . SER A 1 74 ? 1.607 5.165 -10.111 1.00 84.75 74 SER A N 1
ATOM 541 C CA . SER A 1 74 ? 1.091 5.316 -11.474 1.00 84.75 74 SER A CA 1
ATOM 542 C C . SER A 1 74 ? 1.736 4.310 -12.413 1.00 84.75 74 SER A C 1
ATOM 544 O O . SER A 1 74 ?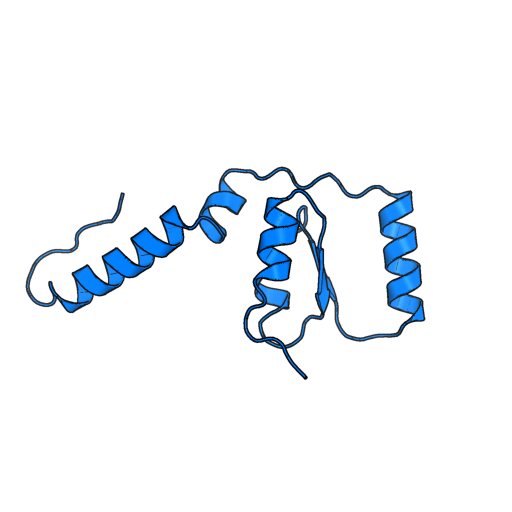 2.957 4.279 -12.576 1.00 84.75 74 SER A O 1
ATOM 546 N N . HIS A 1 75 ? 0.886 3.588 -13.142 1.00 87.69 75 HIS A N 1
ATOM 547 C CA . HIS A 1 75 ? 1.291 2.772 -14.281 1.00 87.69 75 HIS A CA 1
ATOM 548 C C . HIS A 1 75 ? 2.234 3.530 -15.227 1.00 87.69 75 HIS A C 1
ATOM 550 O O . HIS A 1 75 ? 3.231 2.970 -15.667 1.00 87.69 75 HIS A O 1
ATOM 556 N N . GLN A 1 76 ? 1.965 4.813 -15.504 1.00 87.88 76 GLN A N 1
ATOM 557 C CA . GLN A 1 76 ? 2.798 5.602 -16.414 1.00 87.88 76 GLN A CA 1
ATOM 558 C C . GLN A 1 76 ? 4.232 5.757 -15.896 1.00 87.88 76 GLN A C 1
ATOM 560 O O . GLN A 1 76 ? 5.179 5.593 -16.659 1.00 87.88 76 GLN A O 1
ATOM 565 N N . PHE A 1 77 ? 4.391 6.051 -14.603 1.00 86.19 77 PHE A N 1
ATOM 566 C CA . PHE A 1 77 ? 5.710 6.221 -13.997 1.00 86.19 77 PHE A CA 1
ATOM 567 C C . PHE A 1 77 ? 6.483 4.897 -13.977 1.00 86.19 77 PHE A C 1
ATOM 569 O O . PHE A 1 77 ? 7.655 4.845 -14.355 1.00 86.19 77 PHE A O 1
ATOM 576 N N . MET A 1 78 ? 5.804 3.810 -13.603 1.00 87.75 78 MET A N 1
ATOM 577 C CA . MET A 1 78 ? 6.403 2.476 -13.568 1.00 87.75 78 MET A CA 1
ATOM 578 C C . MET A 1 78 ? 6.833 2.014 -14.964 1.00 87.75 78 MET A C 1
ATOM 580 O O . MET A 1 78 ? 7.965 1.569 -15.134 1.00 87.75 78 MET A O 1
ATOM 584 N N . VAL A 1 79 ? 5.982 2.183 -15.982 1.00 92.56 79 VAL A N 1
ATOM 585 C CA . VAL A 1 79 ? 6.331 1.850 -17.373 1.00 92.56 79 VAL A CA 1
ATOM 586 C C . VAL A 1 79 ? 7.522 2.671 -17.856 1.00 92.56 79 VAL A C 1
ATOM 588 O O . VAL A 1 79 ? 8.455 2.094 -18.409 1.00 92.56 79 VAL A O 1
ATOM 591 N N . ASN A 1 80 ? 7.546 3.981 -17.599 1.00 90.50 80 ASN A N 1
ATOM 592 C CA . ASN A 1 80 ? 8.673 4.829 -17.992 1.00 90.50 80 ASN A CA 1
ATOM 593 C C . ASN A 1 80 ? 9.982 4.397 -17.311 1.00 90.50 80 ASN A C 1
ATOM 595 O O . ASN A 1 80 ? 11.032 4.411 -17.948 1.00 90.50 80 ASN A O 1
ATOM 599 N N . SER A 1 81 ? 9.919 3.953 -16.052 1.00 89.75 81 SER A N 1
ATOM 600 C CA . SER A 1 81 ? 11.081 3.424 -15.323 1.00 89.75 81 SER A CA 1
ATOM 601 C C . SER A 1 81 ? 11.628 2.145 -15.970 1.00 89.75 81 SER A C 1
ATOM 603 O O . SER A 1 81 ? 12.838 2.001 -16.135 1.00 89.75 81 SER A O 1
ATOM 605 N N . TYR A 1 82 ? 10.743 1.237 -16.395 1.00 92.12 82 TYR A N 1
ATOM 606 C CA . TYR A 1 82 ? 11.129 0.025 -17.127 1.00 92.12 82 TYR A CA 1
ATOM 607 C C . TYR A 1 82 ? 11.690 0.334 -18.519 1.00 92.12 82 TYR A C 1
ATOM 609 O O . TYR A 1 82 ? 12.685 -0.268 -18.917 1.00 92.12 82 TYR A O 1
ATOM 617 N N . ILE A 1 83 ? 11.086 1.279 -19.246 1.00 93.44 83 ILE A N 1
ATOM 618 C CA . ILE A 1 83 ? 11.604 1.739 -20.541 1.00 93.44 83 ILE A CA 1
ATOM 619 C C . ILE A 1 83 ? 13.015 2.300 -20.367 1.00 93.44 83 ILE A C 1
ATOM 621 O O . ILE A 1 83 ? 13.910 1.868 -21.084 1.00 93.44 83 ILE A O 1
ATOM 625 N N . GLY A 1 84 ? 13.238 3.174 -19.382 1.00 91.50 84 GLY A N 1
ATOM 626 C CA . GLY A 1 84 ? 14.561 3.738 -19.108 1.00 91.50 84 GLY A CA 1
ATOM 627 C C . GLY A 1 84 ? 15.609 2.669 -18.786 1.00 91.50 84 GLY A C 1
ATOM 628 O O . GLY A 1 84 ? 16.734 2.747 -19.272 1.00 91.50 84 GLY A O 1
ATOM 629 N N . LEU A 1 85 ? 15.231 1.623 -18.040 1.00 92.25 85 LEU A N 1
ATOM 630 C CA . LEU A 1 85 ? 16.113 0.483 -17.780 1.00 92.25 85 LEU A CA 1
ATOM 631 C C . LEU A 1 85 ? 16.462 -0.279 -19.069 1.00 92.25 85 LEU A C 1
ATOM 633 O O . LEU A 1 85 ? 17.617 -0.648 -19.277 1.00 92.25 85 LEU A O 1
ATOM 637 N N . TYR A 1 86 ? 15.484 -0.523 -19.945 1.00 92.25 86 TYR A N 1
ATOM 638 C CA . TYR A 1 86 ? 15.754 -1.160 -21.233 1.00 92.25 86 TYR A CA 1
ATOM 639 C C . TYR A 1 86 ? 16.631 -0.2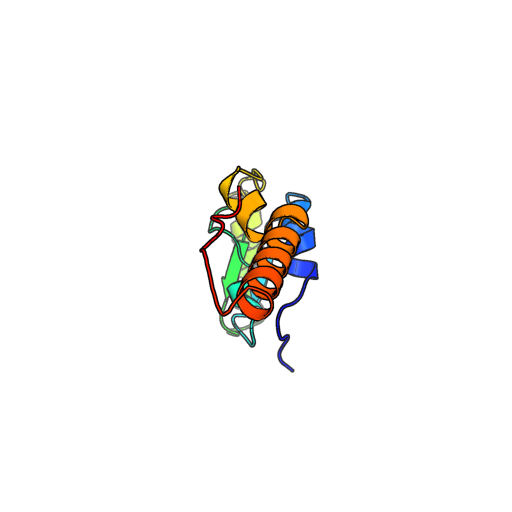82 -22.119 1.00 92.25 86 TYR A C 1
ATOM 641 O O . TYR A 1 86 ? 17.598 -0.783 -22.684 1.00 92.25 86 TYR A O 1
ATOM 649 N N . GLU A 1 87 ? 16.352 1.014 -22.205 1.00 91.50 87 GLU A N 1
ATOM 650 C CA . GLU A 1 87 ? 17.191 1.962 -22.934 1.00 91.50 87 GLU A CA 1
ATOM 651 C C . GLU A 1 87 ? 18.626 1.962 -22.401 1.00 91.50 87 GLU A C 1
ATOM 653 O O . GLU A 1 87 ? 19.550 1.930 -23.202 1.00 91.50 87 GLU A O 1
ATOM 658 N N . GLU A 1 88 ? 18.846 1.907 -21.086 1.00 90.00 88 GLU A N 1
ATOM 659 C CA . GLU A 1 88 ? 20.192 1.804 -20.506 1.00 90.00 88 GLU A CA 1
ATOM 660 C C . GLU A 1 88 ? 20.915 0.517 -20.934 1.00 90.00 88 GLU A C 1
ATOM 662 O O . GLU A 1 88 ? 22.079 0.561 -21.339 1.00 90.00 88 GLU A O 1
ATOM 667 N N . LEU A 1 89 ? 20.222 -0.623 -20.896 1.00 88.62 89 LEU A N 1
ATOM 668 C CA . LEU A 1 89 ? 20.790 -1.915 -21.290 1.00 88.62 89 LEU A CA 1
ATOM 669 C C . LEU A 1 89 ? 21.078 -1.996 -22.796 1.00 88.62 89 LEU A C 1
ATOM 671 O O . LEU A 1 89 ? 22.089 -2.573 -23.197 1.00 88.62 89 LEU A O 1
ATOM 675 N N . TYR A 1 90 ? 20.210 -1.420 -23.631 1.00 85.25 90 TYR A N 1
ATOM 676 C CA . TYR A 1 90 ? 20.367 -1.407 -25.088 1.00 85.25 90 TYR A CA 1
ATOM 677 C C . TYR A 1 90 ? 21.357 -0.335 -25.571 1.00 85.25 90 TYR A C 1
ATOM 679 O O . TYR A 1 90 ? 22.077 -0.570 -26.542 1.00 85.25 90 TYR A O 1
ATOM 687 N N . CYS A 1 91 ? 21.427 0.818 -24.901 1.00 73.31 91 CYS A N 1
ATOM 688 C CA . CYS A 1 91 ? 22.281 1.957 -25.260 1.00 73.31 91 CYS A CA 1
ATOM 689 C C . CYS A 1 91 ? 23.613 1.985 -24.497 1.00 73.31 91 CYS A C 1
ATOM 691 O O . CYS A 1 91 ? 24.278 3.022 -24.504 1.00 73.31 91 CYS A O 1
ATOM 693 N N . GLY A 1 92 ? 24.017 0.877 -23.861 1.00 59.75 92 GLY A N 1
ATOM 694 C CA . GLY A 1 92 ? 25.286 0.682 -23.145 1.00 59.75 92 GLY A CA 1
ATOM 695 C C . GLY A 1 92 ? 26.549 0.821 -24.013 1.00 59.75 92 GLY A C 1
ATOM 696 O O . GLY A 1 92 ? 27.354 -0.102 -24.111 1.00 59.75 92 GLY A O 1
ATOM 697 N N . GLY A 1 93 ? 26.723 1.993 -24.622 1.00 57.00 93 GLY A N 1
ATOM 698 C CA . GLY A 1 93 ? 27.839 2.416 -25.455 1.00 57.00 93 GLY A CA 1
ATOM 699 C C . GLY A 1 93 ? 27.880 3.931 -25.686 1.00 57.00 93 GLY A C 1
ATOM 700 O O . GLY A 1 93 ? 28.974 4.474 -25.664 1.00 57.00 93 GLY A O 1
ATOM 701 N N . ASP A 1 94 ? 26.748 4.639 -25.827 1.00 54.53 94 ASP A N 1
ATOM 702 C CA . ASP A 1 94 ? 26.763 6.103 -25.992 1.00 54.53 94 ASP A CA 1
ATOM 703 C C . ASP A 1 94 ? 25.413 6.784 -25.665 1.00 54.53 94 ASP A C 1
ATOM 705 O O . ASP A 1 94 ? 24.404 6.568 -26.329 1.00 54.53 94 ASP A O 1
ATOM 709 N N . LYS A 1 95 ? 25.480 7.718 -24.702 1.00 54.62 95 LYS A N 1
ATOM 710 C CA . LYS A 1 95 ? 24.496 8.741 -24.267 1.00 54.62 95 LYS A CA 1
ATOM 711 C C . LYS A 1 95 ? 23.324 8.315 -23.365 1.00 54.62 95 LYS A C 1
ATOM 713 O O . LYS A 1 95 ? 22.410 7.600 -23.747 1.00 54.62 95 LYS A O 1
ATOM 718 N N . LYS A 1 96 ? 23.311 8.936 -22.174 1.00 52.62 96 LYS A N 1
ATOM 719 C CA . LYS A 1 96 ? 22.188 8.981 -21.227 1.00 52.62 96 LYS A CA 1
ATOM 720 C C . LYS A 1 96 ? 21.030 9.797 -21.805 1.00 52.62 96 LYS A C 1
ATOM 722 O O . LYS A 1 96 ? 21.191 10.996 -22.038 1.00 52.6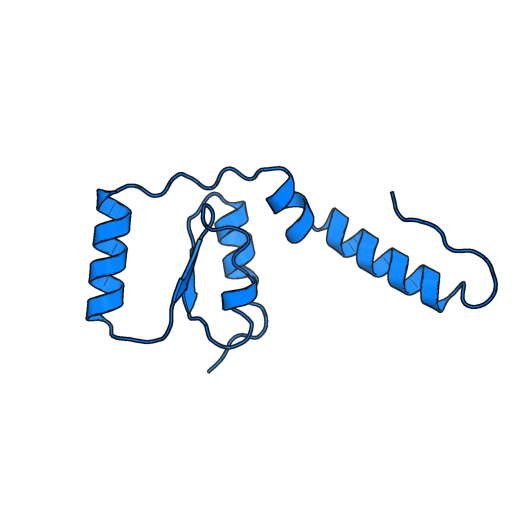2 96 LYS A O 1
ATOM 727 N N . VAL A 1 97 ? 19.869 9.171 -21.960 1.00 57.22 97 VAL A N 1
ATOM 728 C CA . VAL A 1 97 ? 18.589 9.864 -22.129 1.00 57.2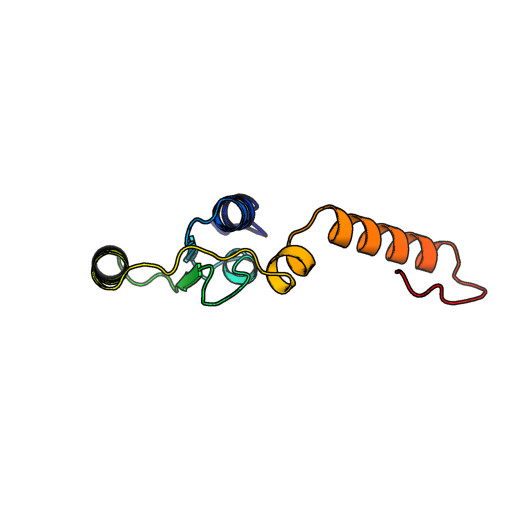2 97 VAL A CA 1
ATOM 729 C C . VAL A 1 97 ? 17.976 10.007 -20.739 1.00 57.22 97 VAL A C 1
ATOM 731 O O . VAL A 1 97 ? 17.818 9.031 -20.013 1.00 57.22 97 VAL A O 1
ATOM 734 N N . VAL A 1 98 ? 17.717 11.245 -20.323 1.00 54.47 98 VAL A N 1
ATOM 735 C CA . VAL A 1 98 ? 17.008 11.529 -19.073 1.00 54.47 98 VAL A CA 1
ATOM 736 C C . VAL A 1 98 ? 15.521 11.448 -19.403 1.00 54.47 98 VAL A C 1
ATOM 738 O O . VAL A 1 98 ? 15.034 12.259 -20.189 1.00 54.47 98 VAL A O 1
ATOM 741 N N . GLY A 1 99 ? 14.841 10.432 -18.869 1.00 47.00 99 GLY A N 1
ATOM 742 C CA . GLY A 1 99 ? 13.401 10.243 -19.039 1.00 47.00 99 GLY A CA 1
ATOM 743 C C . GLY A 1 99 ? 12.615 11.460 -18.546 1.00 47.00 99 GLY A C 1
ATOM 744 O O . GLY A 1 99 ? 12.937 12.022 -17.498 1.00 47.00 99 GLY A O 1
ATOM 745 N N . VAL A 1 100 ? 11.632 11.870 -19.352 1.00 44.59 100 VAL A N 1
ATOM 746 C CA . VAL A 1 100 ? 10.717 13.004 -19.124 1.00 44.59 100 VAL A CA 1
ATOM 747 C C . VAL A 1 100 ? 9.607 12.620 -18.152 1.00 44.59 100 VAL A C 1
ATOM 749 O O . VAL A 1 100 ? 9.074 11.492 -18.288 1.00 44.59 100 VAL A O 1
#

Foldseek 3Di:
DFDADDCVLLVCLVVQHEDEEAPGHCPQVSQQDPLRYHYDHPDDPVVVVVVVVVCVVVDRNRRDCDPSSCCVRPPVNVVQVVVQVVCCVVVVPDDDDDGD

Radius of gyration: 17.72 Å; chains: 1; bounding box: 41×31×47 Å